Protein AF-A0A1V4RC00-F1 (afdb_monomer_lite)

Sequence (117 aa):
YKKTVGVYMQRWGIERTFQELKDTFYFDHYQVRHKEKIMRYWMLCPLVFSLIYWIKLNGCLTKVLNYSPSTFNDYKPALYKLIQFSSFAYLSKNSLETSLYFADIKSQRFKNNSLYN

Radius of gyration: 18.63 Å; chains: 1; bounding box: 47×29×45 Å

pLDDT: mean 79.8, std 9.81, range [48.62, 91.12]

Structure (mmCIF, N/CA/C/O backb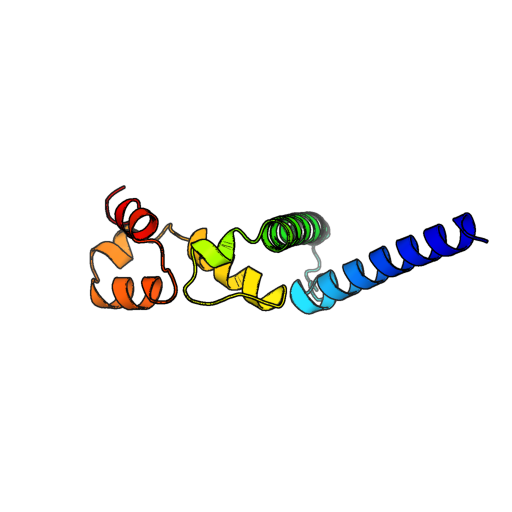one):
data_AF-A0A1V4RC00-F1
#
_entry.id   AF-A0A1V4RC00-F1
#
loop_
_atom_site.group_PDB
_atom_site.id
_atom_site.type_symbol
_atom_site.label_atom_id
_atom_site.label_alt_id
_atom_site.label_comp_id
_atom_site.label_asym_id
_atom_site.label_entity_id
_atom_site.label_seq_id
_atom_site.pdbx_PDB_ins_code
_atom_site.Cartn_x
_atom_site.Cartn_y
_atom_site.Cartn_z
_atom_site.occupancy
_atom_site.B_iso_or_equiv
_atom_site.auth_seq_id
_atom_site.auth_comp_id
_atom_site.auth_asym_id
_atom_site.auth_atom_id
_atom_site.pdbx_PDB_model_num
ATOM 1 N N . TYR A 1 1 ? 24.859 15.293 -22.331 1.00 60.69 1 TYR A N 1
ATOM 2 C CA . TYR A 1 1 ? 25.034 14.314 -21.236 1.00 60.69 1 TYR A CA 1
ATOM 3 C C . TYR A 1 1 ? 24.001 14.435 -20.118 1.00 60.69 1 TYR A C 1
ATOM 5 O O . TYR A 1 1 ? 23.171 13.543 -20.034 1.00 60.69 1 TYR A O 1
ATOM 13 N N . LYS A 1 2 ? 23.950 15.513 -19.312 1.00 67.94 2 LYS A N 1
ATOM 14 C CA . LYS A 1 2 ? 22.979 15.630 -18.191 1.00 67.94 2 LYS A CA 1
ATOM 15 C C . LYS A 1 2 ? 21.505 15.436 -18.596 1.00 67.94 2 LYS A C 1
ATOM 17 O O . LYS A 1 2 ? 20.771 14.736 -17.911 1.00 67.94 2 LYS A O 1
ATOM 22 N N . LYS A 1 3 ? 21.094 15.997 -19.741 1.00 78.00 3 LYS A N 1
ATOM 23 C CA . LYS A 1 3 ? 19.726 15.856 -20.279 1.00 78.00 3 LYS A CA 1
ATOM 24 C C . LYS A 1 3 ? 19.388 14.406 -20.652 1.00 78.00 3 LYS A C 1
ATOM 26 O O . LYS A 1 3 ? 18.333 13.911 -20.287 1.00 78.00 3 LYS A O 1
ATOM 31 N N . THR A 1 4 ? 20.316 13.716 -21.315 1.00 79.81 4 THR A N 1
ATOM 32 C CA . THR A 1 4 ? 20.177 12.308 -21.711 1.00 79.81 4 THR A CA 1
ATOM 33 C C . THR A 1 4 ? 20.056 11.399 -20.488 1.00 79.81 4 THR A C 1
ATOM 35 O O . THR A 1 4 ? 19.136 10.595 -20.420 1.00 79.81 4 THR A O 1
ATOM 38 N N . VAL A 1 5 ? 20.919 11.582 -19.481 1.00 81.88 5 VAL A N 1
ATOM 39 C CA . VAL A 1 5 ? 20.864 10.818 -18.221 1.00 81.88 5 VAL A CA 1
ATOM 40 C C . VAL A 1 5 ? 19.526 11.026 -17.504 1.00 81.88 5 VAL A C 1
ATOM 42 O O . VAL A 1 5 ? 18.916 10.053 -17.073 1.00 81.88 5 VAL A O 1
ATOM 45 N N . GLY A 1 6 ? 19.019 12.263 -17.449 1.00 84.00 6 GLY A N 1
ATOM 46 C CA . GLY A 1 6 ? 17.704 12.554 -16.870 1.00 84.00 6 GLY A CA 1
ATOM 47 C C . GLY A 1 6 ? 16.550 11.831 -17.576 1.00 84.00 6 GLY A C 1
ATOM 48 O O . GLY A 1 6 ? 15.683 11.271 -16.911 1.00 84.00 6 GLY A O 1
ATOM 49 N N . VAL A 1 7 ? 16.571 11.769 -18.913 1.00 83.25 7 VAL A N 1
ATOM 50 C CA . VAL A 1 7 ? 15.566 11.028 -19.701 1.00 83.25 7 VAL A CA 1
ATOM 51 C C . VAL A 1 7 ? 15.618 9.525 -19.397 1.00 83.25 7 VAL A C 1
ATOM 53 O O . VAL A 1 7 ? 14.578 8.899 -19.194 1.00 83.25 7 VAL A O 1
ATOM 56 N N . TYR A 1 8 ? 16.815 8.942 -19.292 1.00 84.56 8 TYR A N 1
ATOM 57 C CA . TYR A 1 8 ? 16.966 7.532 -18.917 1.00 84.56 8 TYR A CA 1
ATOM 58 C C . TYR A 1 8 ? 16.508 7.246 -17.479 1.00 84.56 8 TYR A C 1
ATOM 60 O O . TYR A 1 8 ? 15.876 6.219 -17.235 1.00 84.56 8 TYR A O 1
ATOM 68 N N . MET A 1 9 ? 16.747 8.162 -16.536 1.00 80.94 9 MET A N 1
ATOM 69 C CA . MET A 1 9 ? 16.245 8.036 -15.162 1.00 80.94 9 MET A CA 1
ATOM 70 C C . MET A 1 9 ? 14.712 8.061 -15.099 1.00 80.94 9 MET A C 1
ATOM 72 O O . MET A 1 9 ? 14.118 7.281 -14.357 1.00 80.94 9 MET A O 1
ATOM 76 N N . GLN A 1 10 ? 14.060 8.914 -15.895 1.00 83.12 10 GLN A N 1
ATOM 77 C CA . GLN A 1 10 ? 12.596 8.951 -15.978 1.00 83.12 10 GLN A CA 1
ATOM 78 C C . GLN A 1 10 ? 12.024 7.643 -16.530 1.00 83.12 10 GLN A C 1
ATOM 80 O O . GLN A 1 10 ? 11.069 7.110 -15.966 1.00 83.12 10 GLN A O 1
ATOM 85 N N . ARG A 1 11 ? 12.643 7.081 -17.577 1.00 88.31 11 ARG A N 1
ATOM 86 C CA . ARG A 1 11 ? 12.264 5.769 -18.120 1.00 88.31 11 ARG A CA 1
ATOM 87 C C . ARG A 1 11 ? 12.353 4.666 -17.064 1.00 88.31 11 ARG A C 1
ATOM 89 O O . ARG A 1 11 ? 11.406 3.901 -16.907 1.00 88.31 11 ARG A O 1
ATOM 96 N N . TRP A 1 12 ? 13.445 4.629 -16.304 1.00 89.75 12 TRP A N 1
ATOM 97 C CA . TRP A 1 12 ? 13.616 3.657 -15.223 1.00 89.75 12 TRP A CA 1
ATOM 98 C C . TRP A 1 12 ? 12.555 3.809 -14.123 1.00 89.75 12 TRP A C 1
ATOM 100 O O . TRP A 1 12 ? 12.064 2.825 -13.572 1.00 89.75 12 TRP A O 1
ATOM 110 N N . GLY A 1 13 ? 12.159 5.048 -13.816 1.00 86.38 13 GLY A N 1
ATOM 111 C CA . GLY A 1 13 ? 11.065 5.328 -12.884 1.00 86.38 13 GLY A CA 1
ATOM 112 C C . GLY A 1 13 ? 9.726 4.751 -13.350 1.00 86.38 13 GLY A C 1
ATOM 113 O O . GLY A 1 13 ? 8.988 4.179 -12.544 1.00 86.38 13 GLY A O 1
ATOM 114 N N . ILE A 1 14 ? 9.435 4.846 -14.649 1.00 87.12 14 ILE A N 1
ATOM 115 C CA . ILE A 1 14 ? 8.238 4.253 -15.258 1.00 87.12 14 ILE A CA 1
ATOM 116 C C . ILE A 1 14 ? 8.289 2.724 -15.157 1.00 87.12 14 ILE A C 1
ATOM 118 O O . ILE A 1 14 ? 7.333 2.120 -14.679 1.00 87.12 14 ILE A O 1
ATOM 122 N N . GLU A 1 15 ? 9.406 2.099 -15.538 1.00 90.44 15 GLU A N 1
ATOM 123 C CA . GLU A 1 15 ? 9.584 0.638 -15.476 1.00 90.44 15 GLU A CA 1
ATOM 124 C C . GLU A 1 15 ? 9.409 0.104 -14.047 1.00 90.44 15 GLU A C 1
ATOM 126 O O . GLU A 1 15 ? 8.637 -0.830 -13.827 1.00 90.44 15 GLU A O 1
ATOM 131 N N . ARG A 1 16 ? 10.021 0.762 -13.055 1.00 88.50 16 ARG A N 1
ATOM 132 C CA . ARG A 1 16 ? 9.853 0.409 -11.639 1.00 88.50 16 ARG A CA 1
ATOM 133 C C . ARG A 1 16 ? 8.401 0.542 -11.175 1.00 88.50 16 ARG A C 1
ATOM 135 O O . ARG A 1 16 ? 7.916 -0.306 -10.437 1.00 88.50 16 ARG A O 1
ATOM 142 N N . THR A 1 17 ? 7.698 1.584 -11.614 1.00 87.56 17 THR A N 1
ATOM 143 C CA . THR A 1 17 ? 6.280 1.784 -11.272 1.00 87.56 17 THR A CA 1
ATOM 144 C C . THR A 1 17 ? 5.403 0.679 -11.860 1.00 87.56 17 THR A C 1
ATOM 146 O O . THR A 1 17 ? 4.534 0.147 -11.174 1.00 87.56 17 THR A O 1
ATOM 149 N N . PHE A 1 18 ? 5.646 0.293 -13.116 1.00 87.38 18 PHE A N 1
ATOM 150 C CA . PHE A 1 18 ? 4.939 -0.820 -13.748 1.00 87.38 18 PHE A CA 1
ATOM 151 C C . PHE A 1 18 ? 5.211 -2.153 -13.055 1.00 87.38 18 PHE A C 1
ATOM 153 O O . PHE A 1 18 ? 4.284 -2.945 -12.900 1.00 87.38 18 PHE A O 1
ATOM 160 N N . GLN A 1 19 ? 6.450 -2.393 -12.627 1.00 89.75 19 GLN A N 1
ATOM 161 C CA . GLN A 1 19 ? 6.801 -3.585 -11.865 1.00 89.75 19 GLN A CA 1
ATOM 162 C C . GLN A 1 19 ? 6.031 -3.641 -10.540 1.00 89.75 19 GLN A C 1
ATOM 164 O O . GLN A 1 19 ? 5.345 -4.622 -10.277 1.00 89.75 19 GLN A O 1
ATOM 169 N N . GLU A 1 20 ? 6.037 -2.559 -9.760 1.00 87.69 20 GLU A N 1
ATOM 170 C CA . GLU A 1 20 ? 5.288 -2.481 -8.499 1.00 87.69 20 GLU A CA 1
ATOM 171 C C . GLU A 1 20 ? 3.779 -2.683 -8.705 1.00 87.69 20 GLU A C 1
ATOM 173 O O . GLU A 1 20 ? 3.136 -3.392 -7.933 1.00 87.69 20 GLU A O 1
ATOM 178 N N . LEU A 1 21 ? 3.196 -2.111 -9.765 1.00 88.06 21 LEU A N 1
ATOM 179 C CA . LEU A 1 21 ? 1.783 -2.316 -10.105 1.00 88.06 21 LEU A CA 1
ATOM 180 C C . LEU A 1 21 ? 1.461 -3.784 -10.420 1.00 88.06 21 LEU A C 1
ATOM 182 O O . LEU A 1 21 ? 0.402 -4.279 -10.033 1.00 88.06 21 LEU A O 1
ATOM 186 N N . LYS A 1 22 ? 2.357 -4.500 -11.098 1.00 87.69 22 LYS A N 1
ATOM 187 C CA . LYS A 1 22 ? 2.177 -5.932 -11.353 1.00 87.69 22 LYS A CA 1
ATOM 188 C C . LYS A 1 22 ? 2.328 -6.748 -10.075 1.00 87.69 22 LYS A C 1
ATOM 190 O O . LYS A 1 22 ? 1.414 -7.489 -9.729 1.00 87.69 22 LYS A O 1
ATOM 195 N N . ASP A 1 23 ? 3.414 -6.536 -9.342 1.00 87.75 23 ASP A N 1
ATOM 196 C CA . ASP A 1 23 ? 3.797 -7.385 -8.214 1.00 87.75 23 ASP A CA 1
ATOM 197 C C . ASP A 1 23 ? 2.896 -7.173 -6.984 1.00 87.75 23 ASP A C 1
ATOM 199 O O . ASP A 1 23 ? 2.533 -8.128 -6.301 1.00 87.75 23 ASP A O 1
ATOM 203 N N . THR A 1 24 ? 2.492 -5.930 -6.693 1.00 85.88 24 THR A N 1
ATOM 204 C CA . THR A 1 24 ? 1.738 -5.605 -5.461 1.00 85.88 24 THR A CA 1
ATOM 205 C C . THR A 1 24 ? 0.235 -5.456 -5.673 1.00 85.88 24 THR A C 1
ATOM 207 O O . THR A 1 24 ? -0.561 -5.746 -4.764 1.00 85.88 24 THR A O 1
ATOM 210 N N . PHE A 1 25 ? -0.157 -5.003 -6.867 1.00 83.19 25 PHE A N 1
ATOM 211 C CA . PHE A 1 25 ? -1.551 -4.794 -7.240 1.00 83.19 25 PHE A CA 1
ATOM 212 C C . PHE A 1 25 ? -2.087 -5.853 -8.187 1.00 83.19 25 PHE A C 1
ATOM 214 O O . PHE A 1 25 ? -3.274 -5.779 -8.462 1.00 83.19 25 PHE A O 1
ATOM 221 N N . TYR A 1 26 ? -1.290 -6.829 -8.636 1.00 82.81 26 TYR A N 1
ATOM 222 C CA . TYR A 1 26 ? -1.740 -7.906 -9.526 1.00 82.81 26 TYR A CA 1
ATOM 223 C C . TYR A 1 26 ? -2.369 -7.384 -10.828 1.00 82.81 26 TYR A C 1
ATOM 225 O O . TYR A 1 26 ? -3.305 -7.974 -11.371 1.00 82.81 26 TYR A O 1
ATOM 233 N N . PHE A 1 27 ? -1.851 -6.258 -11.331 1.00 77.94 27 PHE A N 1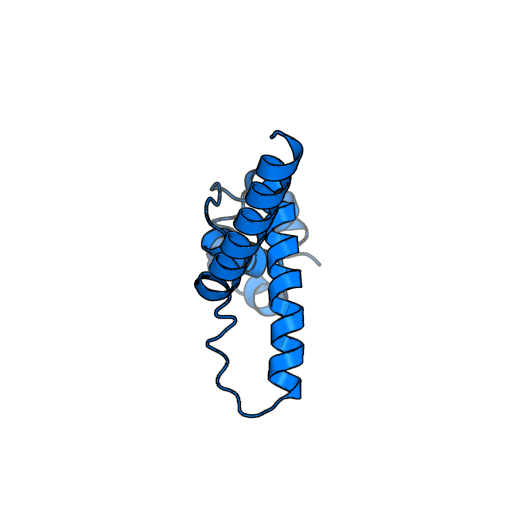
ATOM 234 C CA . PHE A 1 27 ? -2.413 -5.510 -12.459 1.00 77.94 27 PHE A CA 1
ATOM 235 C C . PHE A 1 27 ? -2.671 -6.367 -13.715 1.00 77.94 27 PHE A C 1
ATOM 237 O O . PHE A 1 27 ? -3.657 -6.156 -14.425 1.00 77.94 27 PHE A O 1
ATOM 244 N N . ASP A 1 28 ? -1.809 -7.349 -13.979 1.00 78.06 28 ASP A N 1
ATOM 245 C CA . ASP A 1 28 ? -1.866 -8.257 -15.130 1.00 78.06 28 ASP A CA 1
ATOM 246 C C . ASP A 1 28 ? -2.504 -9.627 -14.834 1.00 78.06 28 ASP A C 1
ATOM 248 O O . ASP A 1 28 ? -2.762 -10.393 -15.761 1.00 78.06 28 ASP A O 1
ATOM 252 N N . HIS A 1 29 ? -2.834 -9.927 -13.576 1.00 77.12 29 HIS A N 1
ATOM 253 C CA . HIS A 1 29 ? -3.454 -11.200 -13.190 1.00 77.12 29 HIS A CA 1
ATOM 254 C C . HIS A 1 29 ? -4.982 -11.191 -13.342 1.00 77.12 29 HIS A C 1
ATOM 256 O O . HIS A 1 29 ? -5.640 -12.214 -13.136 1.00 77.12 29 HIS A O 1
ATOM 262 N N . TYR A 1 30 ? -5.580 -10.051 -13.701 1.00 67.38 30 TYR A N 1
ATOM 263 C CA . TYR A 1 30 ? -7.026 -9.928 -13.861 1.00 67.38 30 TYR A CA 1
ATOM 264 C C . TYR A 1 30 ? -7.500 -10.622 -15.152 1.00 67.38 30 TYR A C 1
ATOM 266 O O . TYR A 1 30 ? -7.709 -9.994 -16.186 1.00 67.38 30 TYR A O 1
ATOM 274 N N . GLN A 1 31 ? -7.697 -11.942 -15.094 1.00 65.44 31 GLN A N 1
ATOM 275 C CA . GLN A 1 31 ? -8.121 -12.794 -16.219 1.00 65.44 31 GLN A CA 1
ATOM 276 C C . GLN A 1 31 ? -9.623 -12.700 -16.565 1.00 65.44 31 GLN A C 1
ATOM 278 O O . GLN A 1 31 ? -10.163 -13.533 -17.298 1.00 65.44 31 GLN A O 1
ATOM 283 N N . VAL A 1 32 ? -10.345 -11.711 -16.033 1.00 62.59 32 VAL A N 1
ATOM 284 C CA . VAL A 1 32 ? -11.789 -11.572 -16.268 1.00 62.59 32 VAL A CA 1
ATOM 285 C C . VAL A 1 32 ? -12.039 -11.211 -17.733 1.00 62.59 32 VAL A C 1
ATOM 287 O O . VAL A 1 32 ? -11.642 -10.147 -18.184 1.00 62.59 32 VAL A O 1
ATOM 290 N N . ARG A 1 33 ? -12.785 -12.040 -18.475 1.00 71.44 33 ARG A N 1
ATOM 291 C CA . ARG A 1 33 ? -13.080 -11.856 -19.917 1.00 71.44 33 ARG A CA 1
ATOM 292 C C . ARG A 1 33 ? -13.988 -10.653 -20.258 1.00 71.44 33 ARG A C 1
ATOM 294 O O . ARG A 1 33 ? -14.499 -10.562 -21.370 1.00 71.44 33 ARG A O 1
ATOM 301 N N . HIS A 1 34 ? -14.203 -9.724 -19.326 1.00 80.81 34 HIS A N 1
ATOM 302 C CA . HIS A 1 34 ? -15.046 -8.540 -19.509 1.00 80.81 34 HIS A CA 1
ATOM 303 C C . HIS A 1 34 ? -14.196 -7.269 -19.583 1.00 80.81 34 HIS A C 1
ATOM 305 O O . HIS A 1 34 ? -13.707 -6.775 -18.565 1.00 80.81 34 HIS A O 1
ATOM 311 N N . LYS A 1 35 ? -14.088 -6.709 -20.794 1.00 84.06 35 LYS A N 1
ATOM 312 C CA . LYS A 1 35 ? -13.265 -5.532 -21.118 1.00 84.06 35 LYS A CA 1
ATOM 313 C C . LYS A 1 35 ? -13.490 -4.348 -20.172 1.00 84.06 35 LYS A C 1
ATOM 315 O O . LYS A 1 35 ? -12.529 -3.775 -19.675 1.00 84.06 35 LYS A O 1
ATOM 320 N N . GLU A 1 36 ? -14.742 -4.004 -19.876 1.00 86.44 36 GLU A N 1
ATOM 321 C CA . GLU A 1 36 ? -15.053 -2.851 -19.018 1.00 86.44 36 GLU A CA 1
ATOM 322 C C . GLU A 1 36 ? -14.560 -3.021 -17.580 1.00 86.44 36 GLU A C 1
ATOM 324 O O . GLU A 1 36 ? -14.061 -2.072 -16.977 1.00 86.44 36 GLU A O 1
ATOM 329 N N . LYS A 1 37 ? -14.672 -4.233 -17.024 1.00 84.06 37 LYS A N 1
ATOM 330 C CA . LYS A 1 37 ? -14.212 -4.520 -15.660 1.00 84.06 37 LYS A CA 1
ATOM 331 C C . LYS A 1 37 ? -12.692 -4.438 -15.573 1.00 84.06 37 LYS A C 1
ATOM 333 O O . LYS A 1 37 ? -12.186 -3.843 -14.626 1.00 84.06 37 LYS A O 1
ATOM 338 N N . ILE A 1 38 ? -11.991 -4.952 -16.588 1.00 83.62 38 ILE A N 1
ATOM 339 C CA . ILE A 1 38 ? -10.535 -4.806 -16.707 1.00 83.62 38 ILE A CA 1
ATOM 340 C C . ILE A 1 38 ? -10.160 -3.323 -16.756 1.00 83.62 38 ILE A C 1
ATOM 342 O O . ILE A 1 38 ? -9.330 -2.886 -15.970 1.00 83.62 38 ILE A O 1
ATOM 346 N N . MET A 1 39 ? -10.810 -2.526 -17.612 1.00 85.88 39 MET A N 1
ATOM 347 C CA . MET A 1 39 ? -10.508 -1.094 -17.729 1.00 85.88 39 MET A CA 1
ATOM 348 C C . MET A 1 39 ? -10.734 -0.341 -16.414 1.00 85.88 39 MET A C 1
ATOM 350 O O . MET A 1 39 ? -9.889 0.453 -16.011 1.00 85.88 39 MET A O 1
ATOM 354 N N . ARG A 1 40 ? -11.841 -0.608 -15.708 1.00 87.88 40 ARG A N 1
ATOM 355 C CA . ARG A 1 40 ? -12.107 0.002 -14.393 1.00 87.88 40 ARG A CA 1
ATOM 356 C C . ARG A 1 40 ? -11.035 -0.371 -13.375 1.00 87.88 40 ARG A C 1
ATOM 358 O O . ARG A 1 40 ? -10.537 0.499 -12.669 1.00 87.88 40 ARG A O 1
ATOM 365 N N . TYR A 1 41 ? -10.661 -1.645 -13.320 1.00 87.19 41 TYR A N 1
ATOM 366 C CA . TYR A 1 41 ? -9.612 -2.122 -12.427 1.00 87.19 41 TYR A CA 1
ATOM 367 C C . TYR A 1 41 ? -8.253 -1.488 -12.750 1.00 87.19 41 TYR A C 1
ATOM 369 O O . TYR A 1 41 ? -7.585 -0.966 -11.860 1.00 87.19 41 TYR A O 1
ATOM 377 N N . TRP A 1 42 ? -7.897 -1.421 -14.032 1.00 86.06 42 TRP A N 1
ATOM 378 C CA . TRP A 1 42 ? -6.675 -0.775 -14.500 1.00 86.06 42 TRP A CA 1
ATOM 379 C C . TRP A 1 42 ? -6.618 0.718 -14.196 1.00 86.06 42 TRP A C 1
ATOM 381 O O . TRP A 1 42 ? -5.527 1.240 -14.021 1.00 86.06 42 TRP A O 1
ATOM 391 N N . MET A 1 43 ? -7.758 1.404 -14.102 1.00 89.12 43 MET A N 1
ATOM 392 C CA . MET A 1 43 ? -7.806 2.795 -13.644 1.00 89.12 43 MET A CA 1
ATOM 393 C C . MET A 1 43 ? -7.658 2.910 -12.123 1.00 89.12 43 MET A C 1
ATOM 395 O O . MET A 1 43 ? -7.047 3.857 -11.632 1.00 89.12 43 MET A O 1
ATOM 399 N N . LEU A 1 44 ? -8.180 1.945 -11.364 1.00 88.94 44 LEU A N 1
ATOM 400 C CA . LEU A 1 44 ? -8.091 1.940 -9.904 1.00 88.94 44 LEU A CA 1
ATOM 401 C C . LEU A 1 44 ? -6.674 1.641 -9.401 1.00 88.94 44 LEU A C 1
ATOM 403 O O . LEU A 1 44 ? -6.232 2.287 -8.455 1.00 88.94 44 LEU A O 1
ATOM 407 N N . CYS A 1 45 ? -5.939 0.712 -10.018 1.00 89.06 45 CYS A N 1
ATOM 408 C CA . CYS A 1 45 ? -4.600 0.336 -9.547 1.00 89.06 45 CYS A CA 1
ATOM 409 C C . CYS A 1 45 ? -3.615 1.529 -9.479 1.00 89.06 45 CYS A C 1
ATOM 411 O O . CYS A 1 45 ? -3.031 1.733 -8.415 1.00 89.06 45 CYS A O 1
ATOM 413 N N . PRO A 1 46 ? -3.456 2.375 -10.520 1.00 89.25 46 PRO A N 1
ATOM 414 C CA . PRO A 1 46 ? -2.618 3.573 -10.459 1.00 89.25 46 PRO A CA 1
ATOM 415 C C . PRO A 1 46 ? -3.109 4.604 -9.438 1.00 89.25 46 PRO A C 1
ATOM 417 O O . PRO A 1 46 ? -2.295 5.259 -8.787 1.00 89.25 46 PRO A O 1
ATOM 420 N N . LEU A 1 47 ? -4.428 4.744 -9.259 1.00 90.38 47 LEU A N 1
ATOM 421 C CA . LEU A 1 47 ? -4.994 5.646 -8.251 1.00 90.38 47 LEU A CA 1
ATOM 422 C C . LEU A 1 47 ? -4.618 5.192 -6.838 1.00 90.38 47 LEU A C 1
ATOM 424 O O . LEU A 1 47 ? -4.121 5.988 -6.046 1.00 90.38 47 LEU A O 1
ATOM 428 N N . VAL A 1 48 ? -4.775 3.904 -6.528 1.00 89.25 48 VAL A N 1
ATOM 429 C CA . VAL A 1 48 ? -4.379 3.374 -5.218 1.00 89.25 48 VAL A CA 1
ATOM 430 C C . VAL A 1 48 ? -2.858 3.423 -5.048 1.00 89.25 48 VAL A C 1
ATOM 432 O O . VAL A 1 48 ? -2.382 3.821 -3.987 1.00 89.25 48 VAL A O 1
ATOM 435 N N . PHE A 1 49 ? -2.080 3.099 -6.084 1.00 90.81 49 PHE A N 1
ATOM 436 C CA . PHE A 1 49 ? -0.619 3.207 -6.047 1.00 90.81 49 PHE A CA 1
ATOM 437 C C . PHE A 1 49 ? -0.157 4.639 -5.749 1.00 90.81 49 PHE A C 1
ATOM 439 O O . PHE A 1 49 ? 0.663 4.845 -4.855 1.00 90.81 49 PHE A O 1
ATOM 446 N N . SER A 1 50 ? -0.706 5.636 -6.450 1.00 91.12 50 SER A N 1
ATOM 447 C CA . SER A 1 50 ? -0.361 7.048 -6.239 1.00 91.12 50 SER A CA 1
ATOM 448 C C . SER A 1 50 ? -0.743 7.537 -4.840 1.00 91.12 50 SER A C 1
ATOM 450 O O . SER A 1 50 ? 0.045 8.246 -4.212 1.00 91.12 50 SER A O 1
ATOM 452 N N . LEU A 1 51 ? -1.881 7.087 -4.302 1.00 90.44 51 LEU A N 1
ATOM 453 C CA . LEU A 1 51 ? -2.270 7.348 -2.917 1.00 90.44 51 LEU A CA 1
ATOM 454 C C . LEU A 1 51 ? -1.257 6.759 -1.925 1.00 90.44 51 LEU A C 1
ATOM 456 O O . LEU A 1 51 ? -0.774 7.475 -1.049 1.00 90.44 51 LEU A O 1
ATOM 460 N N . ILE A 1 52 ? -0.899 5.477 -2.066 1.00 91.00 52 ILE A N 1
ATOM 461 C CA . ILE A 1 52 ? 0.095 4.839 -1.189 1.00 91.00 52 ILE A CA 1
ATOM 462 C C . ILE A 1 52 ? 1.438 5.563 -1.285 1.00 91.00 52 ILE A C 1
ATOM 464 O O . ILE A 1 52 ? 2.072 5.825 -0.264 1.00 91.00 52 ILE A O 1
ATOM 468 N N . TYR A 1 53 ? 1.859 5.919 -2.497 1.00 90.06 53 TYR A N 1
ATOM 469 C CA .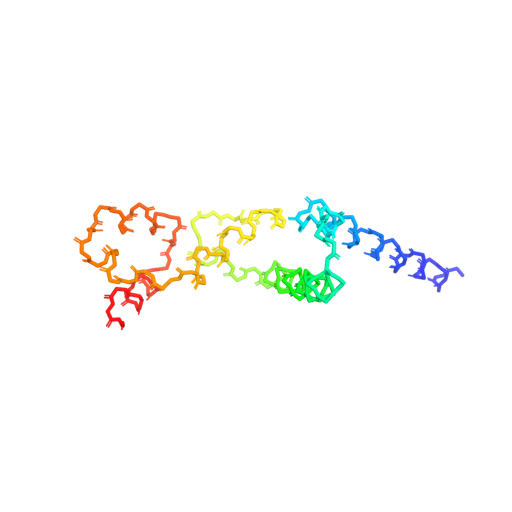 TYR A 1 53 ? 3.106 6.635 -2.725 1.00 90.06 53 TYR A CA 1
ATOM 470 C C . TYR A 1 53 ? 3.120 7.996 -2.022 1.00 90.06 53 TYR A C 1
ATOM 472 O O . TYR A 1 53 ? 4.076 8.319 -1.317 1.00 90.06 53 TYR A O 1
ATOM 480 N N . TRP A 1 54 ? 2.032 8.763 -2.131 1.00 90.50 54 TRP A N 1
ATOM 481 C CA . TRP A 1 54 ? 1.872 10.039 -1.434 1.00 90.50 54 TRP A CA 1
ATOM 482 C C . TRP A 1 54 ? 1.928 9.873 0.091 1.00 90.50 54 TRP A C 1
ATOM 484 O O . TRP A 1 54 ? 2.612 10.626 0.784 1.00 90.50 54 TRP A O 1
ATOM 494 N N . ILE A 1 55 ? 1.270 8.846 0.629 1.00 89.00 55 ILE A N 1
ATOM 495 C CA . ILE A 1 55 ? 1.276 8.547 2.067 1.00 89.00 55 ILE A CA 1
ATOM 496 C C . ILE A 1 55 ? 2.672 8.141 2.548 1.00 89.00 55 ILE A C 1
ATOM 498 O O . ILE A 1 55 ? 3.094 8.557 3.631 1.00 89.00 55 ILE A O 1
ATOM 502 N N . LYS A 1 56 ? 3.396 7.351 1.749 1.00 88.50 56 LYS A N 1
ATOM 503 C CA . LYS A 1 56 ? 4.777 6.945 2.023 1.00 88.50 56 LYS A CA 1
ATOM 504 C C . LYS A 1 56 ? 5.712 8.151 2.070 1.00 88.50 56 LYS A C 1
ATOM 506 O O . LYS A 1 56 ? 6.488 8.257 3.014 1.00 88.50 56 LYS A O 1
ATOM 511 N N . LEU A 1 57 ? 5.600 9.078 1.116 1.00 88.19 57 LEU A N 1
ATOM 512 C CA . LEU A 1 57 ? 6.409 10.302 1.083 1.00 88.19 57 LEU A CA 1
ATOM 513 C C . LEU A 1 57 ? 6.145 11.225 2.279 1.00 88.19 57 LEU A C 1
ATOM 515 O O . LEU A 1 57 ? 7.085 11.775 2.844 1.00 88.19 57 LEU A O 1
ATOM 519 N N . ASN A 1 58 ? 4.885 11.371 2.691 1.00 87.44 58 ASN A N 1
ATOM 520 C CA . ASN A 1 58 ? 4.528 12.234 3.819 1.00 87.44 58 ASN A CA 1
ATOM 521 C C . ASN A 1 58 ? 4.734 11.577 5.193 1.00 87.44 58 ASN A C 1
ATOM 523 O O . ASN A 1 58 ? 4.609 12.244 6.221 1.00 87.44 58 ASN A O 1
ATOM 527 N N . GLY A 1 59 ? 4.986 10.265 5.238 1.00 81.88 59 GLY A N 1
ATOM 528 C CA . GLY A 1 59 ? 5.164 9.524 6.485 1.00 81.88 59 GLY A CA 1
ATOM 529 C C . GLY A 1 59 ? 3.939 9.557 7.407 1.00 81.88 59 GLY A C 1
ATOM 530 O O . GLY A 1 59 ? 4.076 9.369 8.611 1.00 81.88 59 GLY A O 1
ATOM 531 N N . CYS A 1 60 ? 2.731 9.809 6.889 1.00 79.62 60 CYS A N 1
ATOM 532 C CA . CYS A 1 60 ? 1.546 10.036 7.727 1.00 79.62 60 CYS A CA 1
ATOM 533 C C . CYS A 1 60 ? 1.196 8.831 8.616 1.00 79.62 60 CYS A C 1
ATOM 535 O O . CYS A 1 60 ? 0.744 9.008 9.747 1.00 79.62 60 CYS A O 1
ATOM 537 N N . LEU A 1 61 ? 1.419 7.608 8.123 1.00 81.81 61 LEU A N 1
ATOM 538 C CA . LEU A 1 61 ? 1.035 6.385 8.832 1.00 81.81 61 LEU A CA 1
ATOM 539 C C . LEU A 1 61 ? 1.904 6.073 10.052 1.00 81.81 61 LEU A C 1
ATOM 541 O O . LEU A 1 61 ? 1.401 5.449 10.979 1.00 81.81 61 LEU A O 1
ATOM 545 N N . THR A 1 62 ? 3.150 6.547 10.119 1.00 80.56 62 THR A N 1
ATOM 546 C CA . THR A 1 62 ? 4.030 6.283 11.277 1.00 80.56 62 THR A CA 1
ATOM 547 C C . THR A 1 62 ? 3.539 6.971 12.553 1.00 80.56 62 THR A C 1
ATOM 549 O O . THR A 1 62 ? 3.873 6.555 13.659 1.00 80.56 62 THR A O 1
ATOM 552 N N . LYS A 1 63 ? 2.706 8.012 12.421 1.00 80.00 63 LYS A N 1
ATOM 553 C CA . LYS A 1 63 ? 2.041 8.681 13.551 1.00 80.00 63 LYS A CA 1
ATOM 554 C C . LYS A 1 63 ? 0.791 7.936 14.028 1.00 80.00 63 LYS A C 1
ATOM 556 O O . LYS A 1 63 ? 0.363 8.135 15.163 1.00 80.00 63 LYS A O 1
ATOM 561 N N . VAL A 1 64 ? 0.187 7.125 13.159 1.00 81.06 64 VAL A N 1
ATOM 562 C CA . VAL A 1 64 ? -1.105 6.461 13.395 1.00 81.06 64 VAL A CA 1
ATOM 563 C C . VAL A 1 64 ? -0.923 5.003 13.805 1.00 81.06 64 VAL A C 1
ATOM 565 O O . VAL A 1 64 ? -1.687 4.522 14.638 1.00 81.06 64 VAL A O 1
ATOM 568 N N . LEU A 1 65 ? 0.075 4.316 13.253 1.00 85.12 65 LEU A N 1
ATOM 569 C CA . LEU A 1 65 ? 0.367 2.906 13.494 1.00 85.12 65 LEU A CA 1
ATOM 570 C C . LEU A 1 65 ? 1.457 2.731 14.559 1.00 85.12 65 LEU A C 1
ATOM 572 O O . LEU A 1 65 ? 2.278 3.618 14.785 1.00 85.12 65 LEU A O 1
ATOM 576 N N . ASN A 1 66 ? 1.471 1.563 15.197 1.00 84.38 66 ASN A N 1
ATOM 577 C CA . ASN A 1 66 ? 2.507 1.154 16.150 1.00 84.38 66 ASN A CA 1
ATOM 578 C C . ASN A 1 66 ? 3.793 0.652 15.469 1.00 84.38 66 ASN A C 1
ATOM 580 O O . ASN A 1 66 ? 4.808 0.471 16.135 1.00 84.38 66 ASN A O 1
ATOM 584 N N . TYR A 1 67 ? 3.764 0.458 14.150 1.00 83.50 67 TYR A N 1
ATOM 585 C CA . TYR A 1 67 ? 4.902 0.046 13.332 1.00 83.50 67 TYR A CA 1
ATOM 586 C C . TYR A 1 67 ? 5.084 0.988 12.135 1.00 83.50 67 TYR A C 1
ATOM 588 O O . TYR A 1 67 ? 4.173 1.727 11.756 1.00 83.50 67 TYR A O 1
ATOM 596 N N . SER A 1 68 ? 6.267 0.949 11.519 1.00 83.69 68 SER A N 1
ATOM 597 C CA . SER A 1 68 ? 6.551 1.699 10.295 1.00 83.69 68 SER A CA 1
ATOM 598 C C . SER A 1 68 ? 6.442 0.775 9.079 1.00 83.69 68 SER A C 1
ATOM 600 O O . SER A 1 68 ? 7.326 -0.063 8.898 1.00 83.69 68 SER A O 1
ATOM 602 N N . PRO A 1 69 ? 5.402 0.903 8.234 1.00 84.44 69 PRO A N 1
ATOM 603 C CA . PRO A 1 69 ? 5.330 0.148 6.986 1.00 84.44 69 PRO A CA 1
ATOM 604 C C . PRO A 1 69 ? 6.493 0.538 6.063 1.00 84.44 69 PRO A C 1
ATOM 606 O O . PRO A 1 69 ? 6.884 1.706 6.003 1.00 84.44 69 PRO A O 1
ATOM 609 N N . SER A 1 70 ? 7.060 -0.436 5.350 1.00 83.69 70 SER A N 1
ATOM 610 C CA . SER A 1 70 ? 8.278 -0.240 4.547 1.00 83.69 70 SER A CA 1
ATOM 611 C C . SER A 1 70 ? 8.022 -0.446 3.050 1.00 83.69 70 SER A C 1
ATOM 613 O O . SER A 1 70 ? 8.444 0.362 2.205 1.00 83.69 70 SER A O 1
ATOM 615 N N . THR A 1 71 ? 7.244 -1.477 2.720 1.00 86.44 71 THR A N 1
ATOM 616 C CA . THR A 1 71 ? 6.896 -1.874 1.354 1.00 86.44 71 THR A CA 1
ATOM 617 C C . THR A 1 71 ? 5.464 -1.482 1.014 1.00 86.44 71 THR A C 1
ATOM 619 O O . THR A 1 71 ? 4.612 -1.405 1.895 1.00 86.44 71 THR A O 1
ATOM 622 N N . PHE A 1 72 ? 5.151 -1.277 -0.270 1.00 85.31 72 PHE A N 1
ATOM 623 C CA . PHE A 1 72 ? 3.776 -0.995 -0.712 1.00 85.31 72 PHE A CA 1
ATOM 624 C C . PHE A 1 72 ? 2.768 -2.058 -0.244 1.00 85.31 72 PHE A C 1
ATOM 626 O O . PHE A 1 72 ? 1.617 -1.730 0.054 1.00 85.31 72 PHE A O 1
ATOM 633 N N . ASN A 1 73 ? 3.214 -3.311 -0.116 1.00 86.19 73 ASN A N 1
ATOM 634 C CA . ASN A 1 73 ? 2.384 -4.407 0.364 1.00 86.19 73 ASN A CA 1
ATOM 635 C C . ASN A 1 73 ? 2.048 -4.303 1.862 1.00 86.19 73 ASN A C 1
ATOM 637 O O . ASN A 1 73 ? 1.012 -4.820 2.258 1.00 86.19 73 ASN A O 1
ATOM 641 N N . ASP A 1 74 ? 2.845 -3.586 2.663 1.00 86.62 74 ASP A N 1
ATOM 642 C CA . ASP A 1 74 ? 2.530 -3.270 4.067 1.00 86.62 74 ASP A CA 1
ATOM 643 C C . ASP A 1 74 ? 1.527 -2.108 4.160 1.00 86.62 74 ASP A C 1
ATOM 645 O O . ASP A 1 74 ? 0.607 -2.111 4.980 1.00 86.62 74 ASP A O 1
ATOM 649 N N . TYR A 1 75 ? 1.678 -1.102 3.289 1.00 88.19 75 TYR A N 1
ATOM 650 C CA . TYR A 1 75 ? 0.802 0.075 3.261 1.00 88.19 75 TYR A CA 1
ATOM 651 C C . TYR A 1 75 ? -0.636 -0.276 2.856 1.00 88.19 75 TYR A C 1
ATOM 653 O O . TYR A 1 75 ? -1.582 0.302 3.392 1.00 88.19 75 TYR A O 1
ATOM 661 N N . LYS A 1 76 ? -0.819 -1.221 1.926 1.00 86.94 76 LYS A N 1
ATOM 662 C CA . LYS A 1 76 ? -2.136 -1.650 1.425 1.00 86.94 76 LYS A CA 1
ATOM 663 C C . LYS A 1 76 ? -3.078 -2.156 2.539 1.00 86.94 76 LYS A C 1
ATOM 665 O O . LYS A 1 76 ? -4.144 -1.560 2.699 1.00 86.94 76 LYS A O 1
ATOM 670 N N . PRO A 1 77 ? -2.738 -3.198 3.325 1.00 83.12 77 PRO A N 1
ATOM 671 C CA . PRO A 1 77 ? -3.587 -3.682 4.409 1.00 83.12 77 PRO A CA 1
ATOM 672 C C . PRO A 1 77 ? -3.711 -2.658 5.539 1.00 83.12 77 PRO A C 1
ATOM 674 O O . PRO A 1 77 ? -4.784 -2.541 6.122 1.00 83.12 77 PRO A O 1
ATOM 677 N N . ALA A 1 78 ? -2.666 -1.873 5.823 1.00 85.12 78 ALA A N 1
ATOM 678 C CA . ALA A 1 78 ? -2.740 -0.814 6.825 1.00 85.12 78 ALA A CA 1
ATOM 679 C C . ALA A 1 78 ? -3.794 0.245 6.463 1.00 85.12 78 ALA A C 1
ATOM 681 O O . ALA A 1 78 ? -4.616 0.616 7.299 1.00 85.12 78 ALA A O 1
ATOM 682 N N . LEU A 1 79 ? -3.823 0.689 5.204 1.00 85.12 79 LEU A N 1
ATOM 683 C CA . LEU A 1 79 ? -4.846 1.614 4.717 1.00 85.12 79 LEU A CA 1
ATOM 684 C C . LEU A 1 79 ? -6.221 0.974 4.664 1.00 85.12 79 LEU A C 1
ATOM 686 O O . LEU A 1 79 ? -7.199 1.606 5.047 1.00 85.12 79 LEU A O 1
ATOM 690 N N . TYR A 1 80 ? -6.296 -0.283 4.239 1.00 82.06 80 TYR A N 1
ATOM 691 C CA . TYR A 1 80 ? -7.550 -1.018 4.223 1.00 82.06 80 TYR A CA 1
ATOM 692 C C . TYR A 1 80 ? -8.170 -1.111 5.622 1.00 82.06 80 TYR A C 1
ATOM 694 O O . TYR A 1 80 ? -9.345 -0.794 5.771 1.00 82.06 80 TYR A O 1
ATOM 702 N N . LYS A 1 81 ? -7.375 -1.406 6.663 1.00 77.19 81 LYS A N 1
ATOM 703 C CA . LYS A 1 81 ? -7.841 -1.416 8.061 1.00 77.19 81 LYS A CA 1
ATOM 704 C C . LYS A 1 81 ? -8.387 -0.058 8.520 1.00 77.19 81 LYS A C 1
ATOM 706 O O . LYS A 1 81 ? -9.340 -0.013 9.296 1.00 77.19 81 LYS A O 1
ATOM 711 N N . LEU A 1 82 ? -7.789 1.041 8.053 1.00 77.75 82 LEU A N 1
ATOM 712 C CA . LEU A 1 82 ? -8.227 2.404 8.376 1.00 77.75 82 LEU A CA 1
ATOM 713 C C . LEU A 1 82 ? -9.492 2.820 7.606 1.00 77.75 82 LEU A C 1
ATOM 715 O O . LEU A 1 82 ? -10.298 3.572 8.145 1.00 77.75 82 LEU A O 1
ATOM 719 N N . ILE A 1 83 ? -9.658 2.352 6.363 1.00 75.88 83 ILE A N 1
ATOM 720 C CA . ILE A 1 83 ? -10.760 2.733 5.462 1.00 75.88 83 ILE A CA 1
ATOM 721 C C . ILE A 1 83 ? -11.993 1.8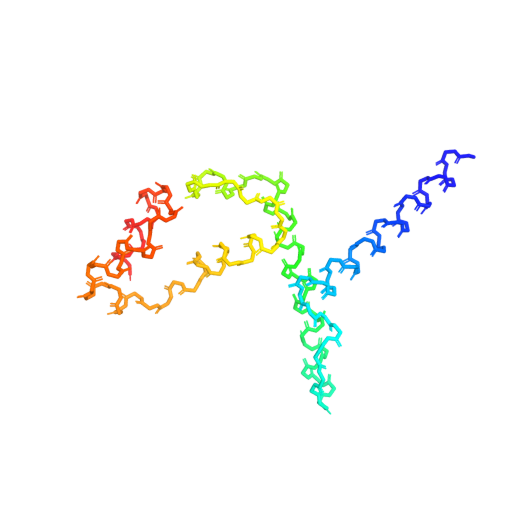42 5.645 1.00 75.88 83 ILE A C 1
ATOM 723 O O . ILE A 1 83 ? -13.110 2.353 5.636 1.00 75.88 83 ILE A O 1
ATOM 727 N N . GLN A 1 84 ? -11.829 0.525 5.813 1.00 66.94 84 GLN A N 1
ATOM 728 C CA . GLN A 1 84 ? -12.927 -0.453 5.900 1.00 66.94 84 GLN A CA 1
ATOM 729 C C . GLN A 1 84 ? -13.647 -0.433 7.258 1.00 66.94 84 GLN A C 1
ATOM 731 O O . GLN A 1 84 ? -14.192 -1.424 7.738 1.00 66.94 84 GLN A O 1
ATOM 736 N N . PHE A 1 85 ? -13.684 0.732 7.882 1.00 59.25 85 PHE A N 1
ATOM 737 C CA . PHE A 1 85 ? -14.287 0.981 9.172 1.00 59.25 85 PHE A CA 1
ATOM 738 C C . PHE A 1 85 ? -15.826 0.997 9.104 1.00 59.25 85 PHE A C 1
ATOM 740 O O . PHE A 1 85 ? -16.463 1.806 9.754 1.00 59.25 85 PHE A O 1
ATOM 747 N N . SER A 1 86 ? -16.471 0.153 8.297 1.00 52.41 86 SER A N 1
ATOM 748 C CA . SER A 1 86 ? -17.936 0.147 8.150 1.00 52.41 86 SER A CA 1
ATOM 749 C C . SER A 1 86 ? -18.648 -0.919 8.987 1.00 52.41 86 SER A C 1
ATOM 751 O O . SER A 1 86 ? -19.874 -0.953 9.006 1.00 52.41 86 SER A O 1
ATOM 753 N N . SER A 1 87 ? -17.930 -1.747 9.753 1.00 55.00 87 SER A N 1
ATOM 754 C CA . SER A 1 87 ? -18.530 -2.711 10.688 1.00 55.00 87 SER A CA 1
ATOM 755 C C . SER A 1 87 ? -18.601 -2.187 12.131 1.00 55.00 87 SER A C 1
ATOM 757 O O . SER A 1 87 ? -18.478 -2.971 13.075 1.00 55.00 87 SER A O 1
ATOM 759 N N . PHE A 1 88 ? -18.806 -0.876 12.323 1.00 58.88 88 PHE A N 1
ATOM 760 C CA . PHE A 1 88 ? -18.987 -0.247 13.645 1.00 58.88 88 PHE A CA 1
ATOM 761 C C . PHE A 1 88 ? -19.976 -1.018 14.523 1.00 58.88 88 PHE A C 1
ATOM 763 O O . PHE A 1 88 ? -19.692 -1.280 15.686 1.00 58.88 88 PHE A O 1
ATOM 770 N N . ALA A 1 89 ? -21.097 -1.454 13.941 1.00 54.62 89 ALA A N 1
ATOM 771 C CA . ALA A 1 89 ? -22.138 -2.201 14.643 1.00 54.62 89 ALA A CA 1
ATOM 772 C C . ALA A 1 89 ? -21.704 -3.603 15.115 1.00 54.62 89 ALA A C 1
ATOM 774 O O . ALA A 1 89 ? -22.303 -4.144 16.043 1.00 54.62 89 ALA A O 1
ATOM 775 N N . TYR A 1 90 ? -20.704 -4.208 14.465 1.00 59.47 90 TYR A N 1
ATOM 776 C CA . TYR A 1 90 ? -20.176 -5.527 14.823 1.00 59.47 90 TYR A CA 1
ATOM 777 C C . TYR A 1 90 ? -19.092 -5.427 15.902 1.00 59.47 90 TYR A C 1
ATOM 779 O O . TYR A 1 90 ? -19.071 -6.224 16.837 1.00 59.47 90 TYR A O 1
ATOM 787 N N . LEU A 1 91 ? -18.220 -4.420 15.794 1.00 62.41 91 LEU A N 1
ATOM 788 C CA . LEU A 1 91 ? -17.142 -4.182 16.753 1.00 62.41 91 LEU A CA 1
ATOM 789 C C . LEU A 1 91 ? -17.674 -3.586 18.064 1.00 62.41 91 LEU A C 1
ATOM 791 O O . LEU A 1 91 ? -17.329 -4.078 19.133 1.00 62.41 91 LEU A O 1
ATOM 795 N N . SER A 1 92 ? -18.602 -2.623 18.020 1.00 64.56 92 SER A N 1
ATOM 796 C CA . SER A 1 92 ? -19.154 -1.998 19.236 1.00 64.56 92 SER A CA 1
ATOM 797 C C . SER A 1 92 ? -19.808 -2.995 20.199 1.00 64.56 92 SER A C 1
ATOM 799 O O . SER A 1 92 ? -19.798 -2.783 21.409 1.00 64.56 92 SER A O 1
ATOM 801 N N . LYS A 1 93 ? -20.336 -4.106 19.672 1.00 68.31 93 LYS A N 1
ATOM 802 C CA . LYS A 1 93 ? -20.934 -5.192 20.459 1.00 68.31 93 LYS A CA 1
ATOM 803 C C . LYS A 1 93 ? -19.909 -6.195 21.001 1.00 68.31 93 LYS A C 1
ATOM 805 O O . LYS A 1 93 ? -20.223 -6.907 21.947 1.00 68.31 93 LYS A O 1
ATOM 810 N N . ASN A 1 94 ? -18.702 -6.240 20.433 1.00 75.19 94 ASN A N 1
ATOM 811 C CA . ASN A 1 94 ? -17.640 -7.189 20.769 1.00 75.19 94 ASN A CA 1
ATOM 812 C C . ASN A 1 94 ? -16.352 -6.444 21.161 1.00 75.19 94 ASN A C 1
ATOM 814 O O . ASN A 1 94 ? -15.491 -6.145 20.326 1.00 75.19 94 ASN A O 1
ATOM 818 N N . SER A 1 95 ? -16.199 -6.163 22.458 1.00 74.06 95 SER A N 1
ATOM 819 C CA . SER A 1 95 ? -15.054 -5.418 23.009 1.00 74.06 95 SER A CA 1
ATOM 820 C C . SER A 1 95 ? -13.700 -6.105 22.774 1.00 74.06 95 SER A C 1
ATOM 822 O O . SER A 1 95 ? -12.702 -5.429 22.516 1.00 74.06 95 SER A O 1
ATOM 824 N N . LEU A 1 96 ? -13.665 -7.441 22.794 1.00 78.88 96 LEU A N 1
ATOM 825 C CA . LEU A 1 96 ? -12.466 -8.244 22.525 1.00 78.88 96 LEU A CA 1
ATOM 826 C C . LEU A 1 96 ? -11.977 -8.083 21.077 1.00 78.88 96 LEU A C 1
ATOM 828 O O . LEU A 1 96 ? -10.848 -7.646 20.858 1.00 78.88 96 LEU A O 1
ATOM 832 N N . GLU A 1 97 ? -12.845 -8.342 20.099 1.00 74.31 97 GLU A N 1
ATOM 833 C CA . GLU A 1 97 ? -12.545 -8.195 18.663 1.00 74.31 97 GLU A CA 1
ATOM 834 C C . GLU A 1 97 ? -12.123 -6.766 18.306 1.00 74.31 97 GLU A C 1
ATOM 836 O O . GLU A 1 97 ? -11.184 -6.540 17.543 1.00 74.31 97 GLU A O 1
ATOM 841 N N . THR A 1 98 ? -12.764 -5.782 18.936 1.00 73.81 98 THR A N 1
ATOM 842 C CA . THR A 1 98 ? -12.405 -4.365 18.829 1.00 73.81 98 THR A CA 1
ATOM 843 C C . THR A 1 98 ? -10.970 -4.110 19.272 1.00 73.81 98 THR A C 1
ATOM 845 O O . THR A 1 98 ? -10.197 -3.478 18.551 1.00 73.81 98 THR A O 1
ATOM 848 N N . SER A 1 99 ? -10.586 -4.611 20.447 1.00 75.06 99 SER A N 1
ATOM 849 C CA . SER A 1 99 ? -9.232 -4.416 20.970 1.00 75.06 99 SER A CA 1
ATOM 850 C C . SER A 1 99 ? -8.158 -5.066 20.091 1.00 75.06 99 SER A C 1
ATOM 852 O O . SER A 1 99 ? -7.125 -4.443 19.847 1.00 75.06 99 SER A O 1
ATOM 854 N N . LEU A 1 100 ? -8.433 -6.258 19.548 1.00 79.00 100 LEU A N 1
ATOM 855 C CA . LEU A 1 100 ? -7.545 -6.965 18.623 1.00 79.00 100 LEU A CA 1
ATOM 856 C C . LEU A 1 100 ? -7.403 -6.216 17.295 1.00 79.00 100 LEU A C 1
ATOM 858 O O . LEU A 1 100 ? -6.292 -6.027 16.803 1.00 79.00 100 LEU A O 1
ATOM 862 N N . TYR A 1 101 ? -8.508 -5.717 16.739 1.00 76.19 101 TYR A N 1
ATOM 863 C CA . TYR A 1 101 ? -8.492 -4.958 15.491 1.00 76.19 101 TYR A CA 1
ATOM 864 C C . TYR A 1 101 ? -7.716 -3.634 15.621 1.00 76.19 101 TYR A C 1
ATOM 866 O O . TYR A 1 101 ? -6.941 -3.271 14.732 1.00 76.19 101 TYR A O 1
ATOM 874 N N . PHE A 1 102 ? -7.860 -2.929 16.753 1.00 78.06 102 PHE A N 1
ATOM 875 C CA . PHE A 1 102 ? -7.144 -1.678 17.048 1.00 78.06 102 PHE A CA 1
ATOM 876 C C . PHE A 1 102 ? -5.754 -1.860 17.663 1.00 78.06 102 PHE A C 1
ATOM 878 O O . PHE A 1 102 ? -5.124 -0.850 18.002 1.00 78.06 102 PHE A O 1
ATOM 885 N N . ALA A 1 103 ? -5.260 -3.091 17.816 1.00 80.69 103 ALA A N 1
ATOM 886 C CA . ALA A 1 103 ? -3.966 -3.367 18.443 1.00 80.69 103 ALA A CA 1
ATOM 887 C C . ALA A 1 103 ? -2.808 -2.668 17.711 1.00 80.69 103 ALA A C 1
ATOM 889 O O . ALA A 1 103 ? -1.912 -2.109 18.340 1.00 80.69 103 ALA A O 1
ATOM 890 N N . ASP A 1 104 ? -2.883 -2.601 16.382 1.00 80.38 104 ASP A N 1
ATOM 891 C CA . ASP A 1 104 ? -1.856 -1.996 15.528 1.00 80.38 104 ASP A CA 1
ATOM 892 C C . ASP A 1 104 ? -1.908 -0.460 15.486 1.00 80.38 104 ASP A C 1
ATOM 894 O O . ASP A 1 104 ? -0.994 0.182 14.964 1.00 80.38 104 ASP A O 1
ATOM 898 N N . ILE A 1 105 ? -2.981 0.147 16.000 1.00 82.12 105 ILE A N 1
ATOM 899 C CA . ILE A 1 105 ? -3.231 1.586 15.904 1.00 8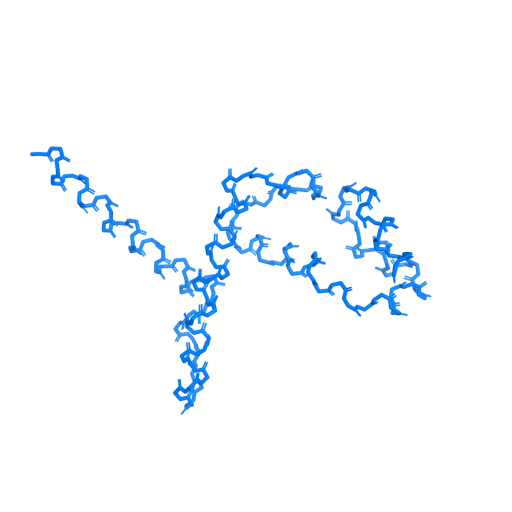2.12 105 ILE A CA 1
ATOM 900 C C . ILE A 1 105 ? -2.791 2.270 17.202 1.00 82.12 105 ILE A C 1
ATOM 902 O O . ILE A 1 105 ? -3.272 1.961 18.293 1.00 82.12 105 ILE A O 1
ATOM 906 N N . LYS A 1 106 ? -1.907 3.259 17.076 1.00 84.19 106 LYS A N 1
ATOM 907 C CA . LYS A 1 106 ? -1.389 4.088 18.171 1.00 84.19 106 LYS A CA 1
ATOM 908 C C . LYS A 1 106 ? -2.366 5.184 18.594 1.00 84.19 106 LYS A C 1
ATOM 910 O O . LYS A 1 106 ? -2.488 5.507 19.772 1.00 84.19 106 LYS A O 1
ATOM 915 N N . SER A 1 107 ? -3.043 5.794 17.622 1.00 79.31 107 SER A N 1
ATOM 916 C CA . SER A 1 107 ? -3.846 7.002 17.837 1.00 79.31 107 SER A CA 1
ATOM 917 C C . SER A 1 107 ? -5.110 6.723 18.659 1.00 79.31 107 SER A C 1
ATOM 919 O O . SER A 1 107 ? -6.084 6.181 18.140 1.00 79.31 107 SER A O 1
ATOM 921 N N . GLN A 1 108 ? -5.131 7.146 19.929 1.00 79.12 108 GLN A N 1
ATOM 922 C CA . GLN A 1 108 ? -6.328 7.060 20.781 1.00 79.12 108 GLN A CA 1
ATOM 923 C C . GLN A 1 108 ? -7.475 7.934 20.263 1.00 79.12 108 GLN A C 1
ATOM 925 O O . GLN A 1 108 ? -8.623 7.508 20.276 1.00 79.12 108 GLN A O 1
ATOM 930 N N . ARG A 1 109 ? -7.171 9.119 19.716 1.00 79.00 109 ARG A N 1
ATOM 931 C CA . ARG A 1 109 ? -8.183 9.985 19.090 1.00 79.00 109 ARG A CA 1
ATOM 932 C C . ARG A 1 109 ? -8.914 9.272 17.952 1.00 79.00 109 ARG A C 1
ATOM 934 O O . ARG A 1 109 ? -10.120 9.420 17.817 1.00 79.00 109 ARG A O 1
ATOM 941 N N . PHE A 1 110 ? -8.191 8.496 17.142 1.00 75.56 110 PHE A N 1
ATOM 942 C CA . PHE A 1 110 ? -8.803 7.718 16.066 1.00 75.56 110 PHE A CA 1
ATOM 943 C C . PHE A 1 110 ? -9.714 6.615 16.620 1.00 75.56 110 PHE A C 1
ATOM 945 O O . PHE A 1 110 ? -10.836 6.474 16.144 1.00 75.56 110 PHE A O 1
ATOM 952 N N . LYS A 1 111 ? -9.276 5.902 17.668 1.00 76.56 111 LYS A N 1
ATOM 953 C CA . LYS A 1 111 ? -10.087 4.880 18.359 1.00 76.56 111 LYS A CA 1
ATOM 954 C C . LYS A 1 111 ? -11.359 5.457 18.995 1.00 76.56 111 LYS A C 1
ATOM 956 O O . LYS A 1 111 ? -12.389 4.807 18.965 1.00 76.56 111 LYS A O 1
ATOM 961 N N . ASN A 1 112 ? -11.295 6.678 19.524 1.00 74.56 112 ASN A N 1
ATOM 962 C CA . ASN A 1 112 ? -12.434 7.327 20.183 1.00 74.56 112 ASN A CA 1
ATOM 963 C C . ASN A 1 112 ? -13.408 8.006 19.204 1.00 74.56 112 ASN A C 1
ATOM 965 O O . ASN A 1 112 ? -14.561 8.207 19.551 1.00 74.56 112 ASN A O 1
ATOM 969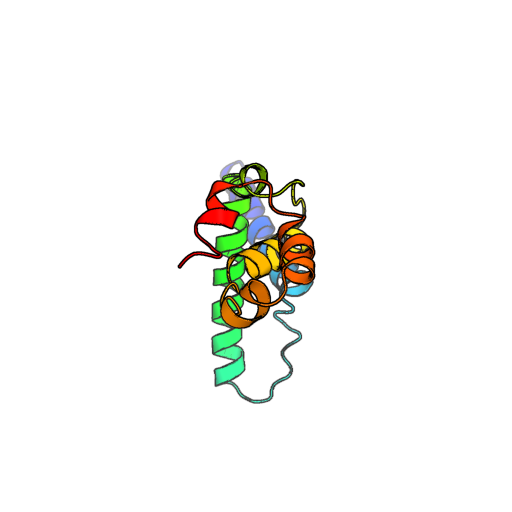 N N . ASN A 1 113 ? -12.955 8.425 18.018 1.00 72.94 113 ASN A N 1
ATOM 970 C CA . ASN A 1 113 ? -13.838 9.001 16.990 1.00 72.94 113 ASN A CA 1
ATOM 971 C C . ASN A 1 113 ? -14.492 7.938 16.108 1.00 72.94 113 ASN A C 1
ATOM 973 O O . ASN A 1 113 ? -15.562 8.157 15.544 1.00 72.94 113 ASN A O 1
ATOM 977 N N . SER A 1 114 ? -13.814 6.804 15.958 1.00 64.81 114 SER A N 1
ATOM 978 C CA . SER A 1 114 ? -14.523 5.557 15.719 1.00 64.81 114 SER A CA 1
ATOM 979 C C . SER A 1 114 ? -15.229 5.116 17.005 1.00 64.81 114 SER A C 1
ATOM 981 O O . SER A 1 114 ? -15.273 5.912 17.903 1.00 64.81 114 SER A O 1
ATOM 983 N N . LEU A 1 115 ? -15.824 3.942 17.187 1.00 60.12 115 LEU A N 1
ATOM 984 C CA . LEU A 1 115 ? -16.625 3.581 18.384 1.00 60.12 115 LEU A CA 1
ATOM 985 C C . LEU A 1 115 ? -17.860 4.457 18.741 1.00 60.12 115 LEU A C 1
ATOM 987 O O . LEU A 1 115 ? -18.867 3.874 19.130 1.00 60.12 115 LEU A O 1
ATOM 991 N N . TYR A 1 116 ? -17.823 5.789 18.626 1.00 54.88 116 TYR A N 1
ATOM 992 C CA . TYR A 1 116 ? -18.838 6.733 19.121 1.00 54.88 116 TYR A CA 1
ATOM 993 C C . TYR A 1 116 ? -19.489 7.611 18.032 1.00 54.88 116 TYR A C 1
ATOM 995 O O . TYR A 1 116 ? -20.309 8.465 18.365 1.00 54.88 116 TYR A O 1
ATOM 1003 N N . ASN A 1 117 ? -19.151 7.391 16.756 1.00 48.62 117 ASN A N 1
ATOM 1004 C CA . ASN A 1 117 ? -19.908 7.862 15.584 1.00 48.62 117 ASN A CA 1
ATOM 1005 C C . ASN A 1 117 ? -20.593 6.671 14.912 1.00 48.62 117 ASN A C 1
ATOM 1007 O O . ASN A 1 117 ? -21.674 6.878 14.324 1.00 48.62 117 ASN A O 1
#

Foldseek 3Di:
DVVVVVVVVVVVVVVVLVVCLCPQVVLVVPPPPDPVVNVVSNVVSVVLVVVLVVCLVVVVCVQWFPDRDDGSNSSVVSVCLLPVLPVLVVCLVPVPVLCVSCVGTPDPVSSVVRNPD

Secondary structure (DSSP, 8-state):
-HHHHHHHHHHHHHHHHHHHHHHHH-TT----S-HHHHHHHHHHHHHHHHHHHHHHHHTGGGGTBSS---SHHHHHHHHHHHH-TT-HHHHTT-HHHHHHHTTTB--HHHHHHSS--